Protein 1ZLD (pdb70)

Secondary structure (DSSP, 8-state):
--TT-EE-HHHHTSPTT-EEEEE-SSSEEEEEEEEETTEEEEEEEE-SS-EEEEEEEEEE-SSS-EEEEEEEEEEE-SEEEEEEEE--TT-S---EEEEE--

Foldseek 3Di:
DVPFKDFPCQALQDAQQGKDWDDSDPFKIWIWGRNHQFKIKIKIAGQDAKWKKWKWFWDQDPPPGIDIHTQDMGIDGHGIDMDMDGHGNPDPTGRMIMGIPD

Organism: NCBI:txid45151

Nearest PDB structures (foldseek):
  1zld-assembly1_A  TM=1.010E+00  e=5.551E-21  Pyrenophora tritici-repentis
  1zle-assembly2_B  TM=9.937E-01  e=7.073E-19  Pyrenophora tritici-repentis
  1zle-assembly3_C  TM=9.759E-01  e=5.120E-19  Pyrenophora tritici-repentis
  2zex-assembly1_A  TM=2.927E-01  e=5.479E-02  Caldanaerobius polysaccharolyticus
  2zew-assembly1_B  TM=2.548E-01  e=1.104E-01  Caldanaerobius polysaccharolyticus

Structure (mmCIF, N/CA/C/O backbone):
data_1ZLD
#
_entry.id   1ZLD
#
_cell.length_a   78.2
_cell.length_b   78.2
_cell.length_c   78.2
_cell.angle_alpha   90
_cell.angle_beta   90
_cell.angle_gamma   90
#
_symmetry.space_group_name_H-M   'P 21 3'
#
loop_
_entity.id
_entity.type
_entity.pdbx_description
1 polymer 'Ptr necrosis toxin'
2 non-polymer 'SULFATE ION'
3 water water
#
loop_
_atom_site.group_PDB
_atom_site.id
_atom_site.type_symbol
_atom_site.label_atom_id
_atom_site.label_alt_id
_atom_site.label_comp_id
_atom_site.label_asym_id
_atom_site.label_entity_id
_atom_site.label_seq_id
_atom_site.pdbx_PDB_ins_code
_atom_site.Cartn_x
_atom_site.Cartn_y
_atom_site.Cartn_z
_atom_site.occupancy
_atom_site.B_iso_or_equiv
_atom_site.auth_seq_id
_atom_site.auth_comp_id
_atom_site.auth_asym_id
_atom_site.auth_atom_id
_atom_site.pdbx_PDB_model_num
ATOM 9 N N . GLY A 1 2 ? 4.204 -2.683 26.627 1.00 68.16 62 GLY A N 1
ATOM 10 C CA . GLY A 1 2 ? 2.960 -2.107 27.133 1.00 69.52 62 GLY A CA 1
ATOM 11 C C . GLY A 1 2 ? 3.126 -0.655 27.539 1.00 79.13 62 GLY A C 1
ATOM 12 O O . GLY A 1 2 ? 2.260 0.180 27.273 1.00 82.95 62 GLY A O 1
ATOM 13 N N . ASN A 1 18 ? 30.296 -1.013 23.109 1.00 82.46 78 ASN A N 1
ATOM 14 C CA . ASN A 1 18 ? 30.219 -2.419 22.713 1.00 94.11 78 ASN A CA 1
ATOM 15 C C . ASN A 1 18 ? 29.698 -2.595 21.287 1.00 85.00 78 ASN A C 1
ATOM 16 O O . ASN A 1 18 ? 28.880 -1.797 20.808 1.00 51.78 78 ASN A O 1
ATOM 21 N N . ILE A 1 19 ? 30.177 -3.640 20.614 1.00 83.76 79 ILE A N 1
ATOM 22 C CA . ILE A 1 19 ? 29.779 -3.900 19.234 1.00 81.03 79 ILE A CA 1
ATOM 23 C C . ILE A 1 19 ? 28.283 -4.210 19.153 1.00 73.92 79 ILE A C 1
ATOM 24 O O . ILE A 1 19 ? 27.762 -5.042 19.900 1.00 73.26 79 ILE A O 1
ATOM 29 N N . GLY A 1 20 ? 27.600 -3.502 18.263 1.00 40.07 80 GLY A N 1
ATOM 30 C CA . GLY A 1 20 ? 26.177 -3.673 18.084 1.00 28.54 80 GLY A CA 1
ATOM 31 C C . GLY A 1 20 ? 25.316 -2.672 18.835 1.00 22.34 80 GLY A C 1
ATOM 32 O O . GLY A 1 20 ? 24.164 -2.493 18.475 1.00 25.15 80 GLY A O 1
ATOM 33 N N . GLN A 1 21 ? 25.852 -1.999 19.862 1.00 20.62 81 GLN A N 1
ATOM 34 C CA . GLN A 1 21 ? 24.984 -1.087 20.637 1.00 15.46 81 GLN A CA 1
ATOM 35 C C . GLN A 1 21 ? 24.936 0.272 19.993 1.00 20.75 81 GLN A C 1
ATOM 36 O O . GLN A 1 21 ? 25.959 0.755 19.481 1.00 22.37 81 GLN A O 1
ATOM 42 N N . VAL A 1 22 ? 23.757 0.895 20.020 1.00 15.13 82 VAL A N 1
ATOM 43 C CA . VAL A 1 22 ? 23.599 2.273 19.547 1.00 13.63 82 VAL A CA 1
ATOM 44 C C . VAL A 1 22 ? 22.987 3.176 20.616 1.00 14.70 82 VAL A C 1
ATOM 45 O O . VAL A 1 22 ? 22.170 2.728 21.407 1.00 15.68 82 VAL A O 1
ATOM 49 N N . ASP A 1 23 ? 23.386 4.439 20.617 1.00 14.23 83 ASP A N 1
ATOM 50 C CA . ASP A 1 23 ? 22.918 5.426 21.588 1.00 12.98 83 ASP A CA 1
ATOM 51 C C . ASP A 1 23 ? 21.530 5.876 21.174 1.00 15.40 83 ASP A C 1
ATOM 52 O O . ASP A 1 23 ? 21.346 6.403 20.073 1.00 14.51 83 ASP A O 1
ATOM 57 N N . ILE A 1 24 ? 20.551 5.693 22.049 1.00 11.77 84 ILE A N 1
ATOM 58 C CA . ILE A 1 24 ? 19.166 6.100 21.736 1.00 10.55 84 ILE A CA 1
ATOM 59 C C . ILE A 1 24 ? 18.671 7.283 22.576 1.00 10.95 84 ILE A C 1
ATOM 60 O O . ILE A 1 24 ? 17.473 7.556 22.606 1.00 11.43 84 ILE A O 1
ATOM 65 N N . ASP A 1 25 ? 19.612 8.000 23.202 1.00 11.71 85 ASP A N 1
ATOM 66 C CA . ASP A 1 25 ? 19.256 9.152 24.041 1.00 14.48 85 ASP A CA 1
ATOM 67 C C . ASP A 1 25 ? 18.521 10.233 23.241 1.00 14.21 85 ASP A C 1
ATOM 68 O O . ASP A 1 25 ? 17.715 10.953 23.822 1.00 14.87 85 ASP A O 1
ATOM 73 N N . SER A 1 26 ? 18.764 10.343 21.925 1.00 11.72 86 SER A N 1
ATOM 74 C CA . SER A 1 26 ? 18.074 11.413 21.192 1.00 12.44 86 SER A CA 1
ATOM 75 C C . SER A 1 26 ? 16.552 11.305 21.296 1.00 11.96 86 SER A C 1
ATOM 76 O O . SER A 1 26 ? 15.870 12.342 21.222 1.00 17.02 86 SER A O 1
ATOM 81 N N . VAL A 1 27 ? 16.049 10.080 21.393 1.00 11.05 87 VAL A N 1
ATOM 82 C CA . VAL A 1 27 ? 14.596 9.860 21.517 1.00 11.21 87 VAL A CA 1
ATOM 83 C C . VAL A 1 27 ? 14.196 9.677 22.973 1.00 12.14 87 VAL A C 1
ATOM 84 O O . VAL A 1 27 ? 13.245 10.300 23.427 1.00 13.71 87 VAL A O 1
ATOM 88 N N . ILE A 1 28 ? 14.921 8.831 23.713 1.00 12.61 88 ILE A N 1
ATOM 89 C CA . ILE A 1 28 ? 14.519 8.606 25.100 1.00 14.05 88 ILE A CA 1
ATOM 90 C C . ILE A 1 28 ? 14.534 9.879 25.928 1.00 15.57 88 ILE A C 1
ATOM 91 O O . ILE A 1 28 ? 13.595 10.116 26.729 1.00 16.65 88 ILE A O 1
ATOM 96 N N . LEU A 1 29 ? 15.564 10.720 25.748 1.00 12.75 89 LEU A N 1
ATOM 97 C CA . LEU A 1 29 ? 15.677 11.961 26.502 1.00 13.51 89 LEU A CA 1
ATOM 98 C C . LEU A 1 29 ? 15.114 13.202 25.774 1.00 13.27 89 LEU A C 1
ATOM 99 O O . LEU A 1 29 ? 15.194 14.324 26.267 1.00 19.43 89 LEU A O 1
ATOM 104 N N . GLY A 1 30 ? 14.538 12.960 24.599 1.00 14.98 90 GLY A N 1
ATOM 105 C CA . GLY A 1 30 ? 13.938 14.041 23.818 1.00 14.08 90 GLY A CA 1
ATOM 106 C C . GLY A 1 30 ? 12.553 14.381 24.318 1.00 16.79 90 GLY A C 1
ATOM 107 O O . GLY A 1 30 ? 11.940 13.601 25.070 1.00 17.09 90 GLY A O 1
ATOM 108 N N . ARG A 1 31 ? 12.054 15.549 23.912 1.00 15.58 91 ARG A N 1
ATOM 109 C CA . ARG A 1 31 ? 10.675 15.890 24.188 1.00 16.63 91 ARG A CA 1
ATOM 110 C C . ARG A 1 31 ? 9.749 14.967 23.404 1.00 16.23 91 ARG A C 1
ATOM 111 O O . ARG A 1 31 ? 10.184 14.351 22.428 1.00 14.66 91 ARG A O 1
ATOM 119 N N . PRO A 1 32 ? 8.482 14.851 23.806 1.00 14.72 92 PRO A N 1
ATOM 120 C CA . PRO A 1 32 ? 7.513 14.177 22.941 1.00 14.65 92 PRO A CA 1
ATOM 121 C C . PRO A 1 32 ? 7.616 14.755 21.518 1.00 12.60 92 PRO A C 1
ATOM 122 O O . PRO A 1 32 ? 7.814 15.966 21.340 1.00 13.98 92 PRO A O 1
ATOM 126 N N . GLY A 1 33 ? 7.469 13.860 20.551 1.00 13.59 93 GLY A N 1
ATOM 127 C CA . GLY A 1 33 ? 7.626 14.218 19.163 1.00 13.76 93 GLY A CA 1
ATOM 128 C C . GLY A 1 33 ? 8.924 13.675 18.635 1.00 13.52 93 GLY A C 1
ATOM 129 O O . GLY A 1 33 ? 9.034 13.406 17.439 1.00 12.23 93 GLY A O 1
ATOM 130 N N . ALA A 1 34 ? 9.908 13.473 19.514 1.00 10.63 94 ALA A N 1
ATOM 131 C CA . ALA A 1 34 ? 11.242 13.069 19.049 1.00 12.19 94 ALA A CA 1
ATOM 132 C C . ALA A 1 34 ? 11.174 11.748 18.275 1.00 12.43 94 ALA A C 1
ATOM 133 O O . ALA A 1 34 ? 10.446 10.832 18.640 1.00 11.02 94 ALA A O 1
ATOM 135 N N . ILE A 1 35 ? 11.930 11.653 17.179 1.00 11.79 95 ILE 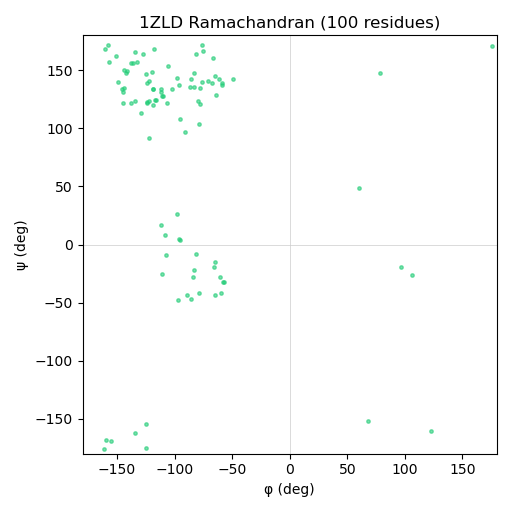A N 1
ATOM 136 C CA . ILE A 1 35 ? 11.887 10.437 16.343 1.00 10.85 95 ILE A CA 1
ATOM 137 C C . ILE A 1 35 ? 13.290 10.148 15.834 1.00 11.44 95 ILE A C 1
ATOM 138 O O . ILE A 1 35 ? 14.095 11.074 15.620 1.00 12.45 95 ILE A O 1
ATOM 147 N N . GLY A 1 36 ? 13.577 8.859 15.677 1.00 10.08 96 GLY A N 1
ATOM 148 C CA . GLY A 1 36 ? 14.845 8.432 15.077 1.00 12.32 96 GLY A CA 1
ATOM 149 C C . GLY A 1 36 ? 14.628 7.104 14.377 1.00 11.61 96 GLY A C 1
ATOM 150 O O . GLY A 1 36 ? 13.648 6.398 14.627 1.00 11.72 96 GLY A O 1
ATOM 151 N N . SER A 1 37 ? 15.548 6.743 13.489 1.00 10.88 97 SER A N 1
ATOM 152 C CA . SER A 1 37 ? 15.471 5.423 12.860 1.00 9.89 97 SER A CA 1
ATOM 153 C C . SER A 1 37 ? 16.879 4.869 12.604 1.00 11.70 97 SER A C 1
ATOM 154 O O . SER A 1 37 ? 17.751 5.589 12.112 1.00 11.63 97 SER A O 1
ATOM 157 N N . TRP A 1 38 ? 17.068 3.591 12.959 1.00 11.81 98 TRP A N 1
ATOM 158 C CA . TRP A 1 38 ? 18.374 2.933 12.881 1.00 11.51 98 TRP A CA 1
ATOM 159 C C . TRP A 1 38 ? 18.241 1.675 12.015 1.00 13.07 98 TRP A C 1
ATOM 160 O O . TRP A 1 38 ? 17.257 0.944 12.150 1.00 14.33 98 TRP A O 1
ATOM 171 N N . GLU A 1 39 ? 19.235 1.421 11.166 1.00 13.97 99 GLU A N 1
ATOM 172 C CA . GLU A 1 39 ? 19.347 0.079 10.556 1.00 12.74 99 GLU A CA 1
ATOM 173 C C . GLU A 1 39 ? 20.326 -0.707 11.420 1.00 17.35 99 GLU A C 1
ATOM 174 O O . GLU A 1 39 ? 21.546 -0.449 11.386 1.00 20.04 99 GLU A O 1
ATOM 180 N N . LEU A 1 40 ? 19.819 -1.672 12.184 1.00 15.79 100 LEU A N 1
ATOM 181 C CA . LEU A 1 40 ? 20.701 -2.400 13.103 1.00 15.84 100 LEU A CA 1
ATOM 182 C C . LEU A 1 40 ? 21.432 -3.546 12.428 1.00 17.00 100 LEU A C 1
ATOM 183 O O . LEU A 1 40 ? 22.530 -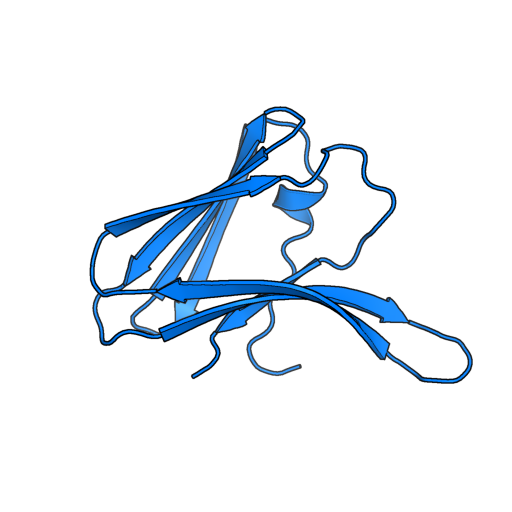3.928 12.860 1.00 21.17 100 LEU A O 1
ATOM 188 N N . ASN A 1 41 ? 20.836 -4.117 11.385 1.00 18.11 101 ASN A N 1
ATOM 189 C CA . ASN A 1 41 ? 21.589 -5.011 10.480 1.00 20.05 101 ASN A CA 1
ATOM 190 C C . ASN A 1 41 ? 20.894 -5.006 9.122 1.00 21.77 101 ASN A C 1
ATOM 191 O O . ASN A 1 41 ? 20.015 -4.157 8.886 1.00 22.11 101 ASN A O 1
ATOM 196 N N . ASN A 1 42 ? 21.275 -5.917 8.229 1.00 22.67 102 ASN A N 1
ATOM 197 C CA . ASN A 1 42 ? 20.699 -5.917 6.881 1.00 26.29 102 ASN A CA 1
ATOM 198 C C . ASN A 1 42 ? 19.193 -6.229 6.835 1.00 32.83 102 ASN A C 1
ATOM 199 O O . ASN A 1 42 ? 18.534 -5.976 5.829 1.00 28.61 102 ASN A O 1
ATOM 204 N N . PHE A 1 43 ? 18.656 -6.760 7.932 1.00 21.65 103 PHE A N 1
ATOM 205 C CA . PHE A 1 43 ? 17.286 -7.260 7.951 1.00 21.88 103 PHE A CA 1
ATOM 206 C C . PHE A 1 43 ? 16.361 -6.392 8.804 1.00 19.03 103 PHE A C 1
ATOM 207 O O . PHE A 1 43 ? 15.157 -6.383 8.577 1.00 19.78 103 PHE A O 1
ATOM 215 N N . ILE A 1 44 ? 16.914 -5.679 9.791 1.00 15.81 104 ILE A N 1
ATOM 216 C CA . ILE A 1 44 ? 16.099 -5.063 10.833 1.00 14.57 104 ILE A CA 1
ATOM 217 C C . ILE A 1 44 ? 16.336 -3.564 10.917 1.00 16.83 104 ILE A C 1
ATOM 218 O O . ILE A 1 44 ? 17.466 -3.107 11.075 1.00 16.47 104 ILE A O 1
ATOM 223 N N . THR A 1 45 ? 15.245 -2.820 10.766 1.00 14.11 105 THR A N 1
ATOM 224 C CA . THR A 1 45 ? 15.221 -1.390 10.978 1.00 10.46 105 THR A CA 1
ATOM 225 C C . THR A 1 45 ? 14.372 -1.116 12.217 1.00 14.04 105 THR A C 1
ATOM 226 O O . THR A 1 45 ? 13.259 -1.663 12.332 1.00 15.15 105 THR A O 1
ATOM 230 N N . ILE A 1 46 ? 14.883 -0.296 13.143 1.00 11.07 106 ILE A N 1
ATOM 231 C CA . ILE A 1 46 ? 14.131 0.085 14.345 1.00 12.51 106 ILE A CA 1
ATOM 232 C C . ILE A 1 46 ? 13.923 1.591 14.352 1.00 13.62 106 ILE A C 1
ATOM 233 O O . ILE A 1 46 ? 14.881 2.356 14.326 1.00 12.78 106 ILE A O 1
ATOM 238 N N . GLY A 1 47 ? 12.661 2.005 14.362 1.00 11.38 107 GLY A N 1
ATOM 239 C CA . GLY A 1 47 ? 12.341 3.415 14.583 1.00 11.94 107 GLY A CA 1
ATOM 240 C C . GLY A 1 47 ? 11.972 3.587 16.052 1.00 14.64 107 GLY A C 1
ATOM 241 O O . GLY A 1 47 ? 11.339 2.706 16.661 1.00 15.26 107 GLY A O 1
ATOM 242 N N . LEU A 1 48 ? 12.372 4.710 16.636 1.00 11.19 108 LEU A N 1
ATOM 243 C CA . LEU A 1 48 ? 11.898 5.036 17.989 1.00 10.12 108 LEU A CA 1
ATOM 244 C C . LEU A 1 48 ? 11.203 6.382 17.903 1.00 11.81 108 LEU A C 1
ATOM 245 O O . LEU A 1 48 ? 11.681 7.286 17.217 1.00 11.60 108 LEU A O 1
ATOM 250 N N . ASN A 1 49 ? 10.098 6.530 18.623 1.00 9.70 109 ASN A N 1
ATOM 251 C CA . ASN A 1 49 ? 9.374 7.799 18.579 1.00 10.92 109 ASN A CA 1
ATOM 252 C C . ASN A 1 49 ? 8.802 8.037 19.961 1.00 11.08 109 ASN A C 1
ATOM 253 O O . ASN A 1 49 ? 8.036 7.219 20.452 1.00 11.61 109 ASN A O 1
ATOM 258 N N . ARG A 1 50 ? 9.164 9.152 20.587 1.00 11.10 110 ARG A N 1
ATOM 259 C CA . ARG A 1 50 ? 8.543 9.462 21.878 1.00 11.31 110 ARG A CA 1
ATOM 260 C C . ARG A 1 50 ? 7.163 10.034 21.558 1.00 13.45 110 ARG A C 1
ATOM 261 O O . ARG A 1 50 ? 7.028 11.176 21.153 1.00 13.94 110 ARG A O 1
ATOM 269 N N . VAL A 1 51 ? 6.121 9.221 21.749 1.00 14.98 111 VAL A N 1
ATOM 270 C CA . VAL A 1 51 ? 4.771 9.630 21.307 1.00 14.07 111 VAL A CA 1
ATOM 271 C C . VAL A 1 51 ? 4.051 10.518 22.305 1.00 18.20 111 VAL A C 1
ATOM 272 O O . VAL A 1 51 ? 3.115 11.245 21.941 1.00 19.57 111 VAL A O 1
ATOM 276 N N . ASN A 1 52 ? 4.488 10.444 23.574 1.00 16.91 112 ASN A N 1
ATOM 277 C CA . ASN A 1 52 ? 3.974 11.337 24.619 1.00 20.10 112 ASN A CA 1
ATOM 278 C C . ASN A 1 52 ? 4.970 11.321 25.786 1.00 16.99 112 ASN A C 1
ATOM 279 O O . ASN A 1 52 ? 6.046 10.701 25.681 1.00 19.62 112 ASN A O 1
ATOM 284 N N . ALA A 1 53 ? 4.631 12.015 26.873 1.00 22.09 113 ALA A N 1
ATOM 285 C CA . ALA A 1 53 ? 5.588 12.217 27.966 1.00 22.98 113 ALA A CA 1
ATOM 286 C C . ALA A 1 53 ? 5.957 10.918 28.665 1.00 29.64 113 ALA A C 1
ATOM 287 O O . ALA A 1 53 ? 6.999 10.836 29.314 1.00 24.46 113 ALA A O 1
ATOM 289 N N . ASP A 1 54 ? 5.122 9.892 28.504 1.00 22.78 114 ASP A N 1
ATOM 290 C CA . ASP A 1 54 ? 5.305 8.666 29.284 1.00 23.97 114 ASP A CA 1
ATOM 291 C C . ASP A 1 54 ? 5.828 7.509 28.469 1.00 24.30 114 ASP A C 1
ATOM 292 O O . ASP A 1 54 ? 6.194 6.481 29.031 1.00 22.25 114 ASP A O 1
ATOM 297 N N . THR A 1 55 ? 5.875 7.666 27.144 1.00 19.06 115 THR A N 1
ATOM 298 C CA . THR A 1 55 ? 5.875 6.503 26.279 1.00 15.43 115 THR A CA 1
ATOM 299 C C . THR A 1 55 ? 6.746 6.676 25.055 1.00 15.44 115 THR A C 1
ATOM 300 O O . THR A 1 55 ? 6.689 7.722 24.408 1.00 18.29 115 THR A O 1
ATOM 304 N N . VAL A 1 56 ? 7.546 5.650 24.755 1.00 13.18 116 VAL A N 1
ATOM 305 C CA . VAL A 1 56 ? 8.299 5.613 23.504 1.00 11.57 116 VAL A CA 1
ATOM 306 C C . VAL A 1 56 ? 7.814 4.421 22.704 1.00 14.13 116 VAL A C 1
ATOM 307 O O . VAL A 1 56 ? 7.812 3.294 23.200 1.00 16.52 116 VAL A O 1
ATOM 311 N N . ARG A 1 57 ? 7.373 4.661 21.472 1.00 10.71 117 ARG A N 1
ATOM 312 C CA . ARG A 1 57 ? 6.993 3.581 20.565 1.00 12.50 117 ARG A CA 1
ATOM 313 C C . ARG A 1 57 ? 8.216 3.074 19.802 1.00 14.49 117 ARG A C 1
ATOM 314 O O . ARG A 1 57 ? 9.014 3.850 19.270 1.00 13.02 117 ARG A O 1
ATOM 329 N N . VAL A 1 58 ? 8.316 1.747 19.725 1.00 12.75 118 VAL A N 1
ATOM 330 C CA . VAL A 1 58 ? 9.365 1.076 18.982 1.00 11.94 118 VAL A CA 1
ATOM 331 C C . VAL A 1 58 ? 8.684 0.528 17.738 1.00 14.03 118 VAL A C 1
ATOM 332 O O . VAL A 1 58 ? 7.767 -0.292 17.851 1.00 14.66 118 VAL A O 1
ATOM 336 N N . ASN A 1 59 ? 9.163 0.929 16.557 1.00 10.85 119 ASN A N 1
ATOM 337 C CA . ASN A 1 59 ? 8.564 0.505 15.285 1.00 12.00 119 ASN A CA 1
ATOM 338 C C . ASN A 1 59 ? 9.577 -0.411 14.625 1.00 14.65 119 ASN A C 1
ATOM 339 O O . ASN A 1 59 ? 10.741 -0.050 14.515 1.00 15.47 119 ASN A O 1
ATOM 344 N N . ILE A 1 60 ? 9.137 -1.610 14.229 1.00 12.95 120 ILE A N 1
ATOM 345 C CA . ILE A 1 60 ? 10.072 -2.646 13.752 1.00 14.16 120 ILE A CA 1
ATOM 346 C C . ILE A 1 60 ? 9.756 -3.006 12.316 1.00 13.70 120 ILE A C 1
ATOM 347 O O . ILE A 1 60 ? 8.589 -3.199 11.964 1.00 16.36 120 ILE A O 1
ATOM 352 N N . ARG A 1 61 ? 10.790 -3.091 11.473 1.00 12.13 121 ARG A N 1
ATOM 353 C CA . ARG A 1 61 ? 10.651 -3.784 10.196 1.00 14.42 121 ARG A CA 1
ATOM 354 C C . ARG A 1 61 ? 11.723 -4.839 10.167 1.00 17.62 121 ARG A C 1
ATOM 355 O O . ARG A 1 61 ? 12.901 -4.518 10.286 1.00 18.29 121 ARG A O 1
ATOM 363 N N . ASN A 1 62 ? 11.314 -6.096 10.023 1.00 16.27 122 ASN A N 1
ATOM 364 C CA . ASN A 1 62 ? 12.244 -7.207 10.003 1.00 16.27 122 ASN A CA 1
ATOM 365 C C . ASN A 1 62 ? 11.958 -8.054 8.794 1.00 18.46 122 ASN A C 1
ATOM 366 O O . ASN A 1 62 ? 10.890 -8.671 8.692 1.00 20.09 122 ASN A O 1
ATOM 371 N N . THR A 1 63 ? 12.901 -8.083 7.846 1.00 19.77 123 THR A N 1
ATOM 372 C CA . THR A 1 63 ? 12.665 -8.853 6.616 1.00 18.90 123 THR A CA 1
ATOM 373 C C . THR A 1 63 ? 13.276 -10.241 6.683 1.00 22.05 123 THR A C 1
ATOM 374 O O . THR A 1 63 ? 13.249 -10.986 5.700 1.00 30.25 123 THR A O 1
ATOM 378 N N . GLY A 1 64 ? 13.833 -10.593 7.839 1.00 23.43 124 GLY A N 1
ATOM 379 C CA . GLY A 1 64 ? 14.529 -11.8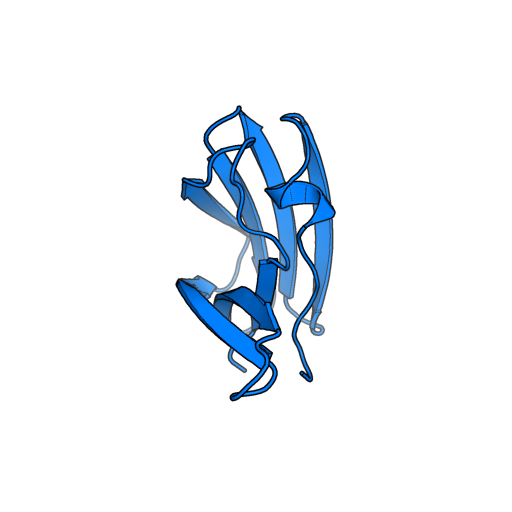74 8.028 1.00 25.36 124 GLY A CA 1
ATOM 380 C C . GLY A 1 64 ? 13.976 -12.688 9.187 1.00 29.90 124 GLY A C 1
ATOM 381 O O . GLY A 1 64 ? 12.821 -12.537 9.553 1.00 25.67 124 GLY A O 1
ATOM 382 N N . ARG A 1 65 ? 14.797 -13.553 9.761 1.00 24.04 125 ARG A N 1
ATOM 383 C CA . ARG A 1 65 ? 14.319 -14.442 10.825 1.00 23.79 125 ARG A CA 1
ATOM 384 C C . ARG A 1 65 ? 14.132 -13.705 12.152 1.00 21.38 125 ARG A C 1
ATOM 385 O O . ARG A 1 65 ? 14.601 -12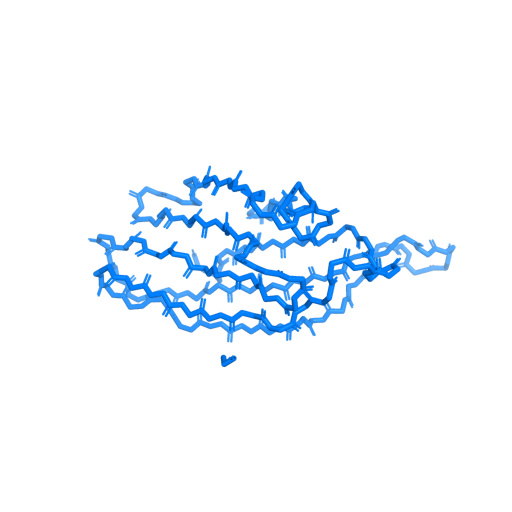.571 12.333 1.00 22.37 125 ARG A O 1
ATOM 393 N N . THR A 1 66 ? 13.436 -14.362 13.082 1.00 23.72 126 THR A N 1
ATOM 394 C CA . THR A 1 66 ? 13.186 -13.743 14.381 1.00 18.07 126 THR A CA 1
ATOM 395 C C . THR A 1 66 ? 14.515 -13.410 15.059 1.00 17.69 126 THR A C 1
ATOM 396 O O . THR A 1 66 ? 15.440 -14.240 15.057 1.00 22.06 126 THR A O 1
ATOM 400 N N . ASN A 1 67 ? 14.574 -12.221 15.666 1.00 19.25 127 ASN A N 1
ATOM 401 C CA . ASN A 1 67 ? 15.732 -11.781 16.428 1.00 18.38 127 ASN A CA 1
ATOM 402 C C . ASN A 1 67 ? 15.191 -11.182 17.732 1.00 16.97 127 ASN A C 1
ATOM 403 O O . ASN A 1 67 ? 14.046 -11.469 18.124 1.00 17.10 127 ASN A O 1
ATOM 408 N N . ARG A 1 68 ? 15.993 -10.388 18.434 1.00 15.38 128 ARG A N 1
ATOM 409 C CA . ARG A 1 68 ? 15.584 -9.853 19.743 1.00 15.08 128 ARG A CA 1
ATOM 410 C C . ARG A 1 68 ? 16.235 -8.493 19.939 1.00 16.24 128 ARG A C 1
ATOM 411 O O . ARG A 1 68 ? 17.403 -8.313 19.575 1.00 15.31 128 ARG A O 1
ATOM 419 N N . LEU A 1 69 ? 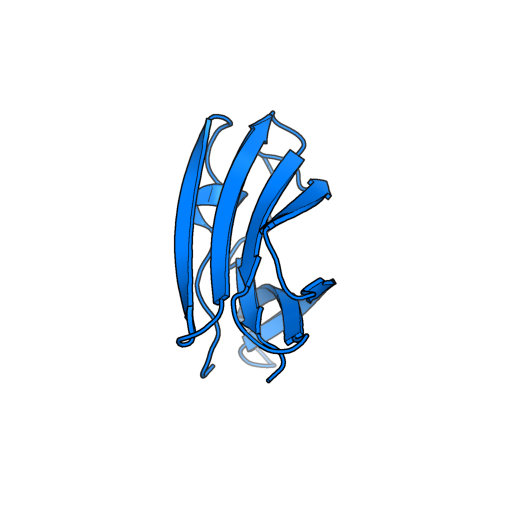15.483 -7.546 20.497 1.00 11.64 129 LEU A N 1
ATOM 420 C CA . LEU A 1 69 ? 16.008 -6.225 20.807 1.00 11.29 129 LEU A CA 1
ATOM 421 C C . LEU A 1 69 ? 16.285 -6.155 22.299 1.00 15.93 129 LEU A C 1
ATOM 422 O O . LEU A 1 69 ? 15.406 -6.530 23.081 1.00 15.10 129 LEU A O 1
ATOM 427 N N . ILE A 1 70 ? 17.455 -5.635 22.688 1.00 11.72 130 ILE A N 1
ATOM 428 C CA . ILE A 1 70 ? 17.801 -5.573 24.135 1.00 10.93 130 ILE A CA 1
ATOM 429 C C . ILE A 1 70 ? 18.069 -4.107 24.447 1.00 13.45 130 ILE A C 1
ATOM 430 O O . ILE A 1 70 ? 18.917 -3.469 23.786 1.00 13.57 130 ILE A O 1
ATOM 435 N N . ILE A 1 71 ? 17.338 -3.563 25.418 1.00 11.59 131 ILE A N 1
ATOM 436 C CA . ILE A 1 71 ? 17.461 -2.134 25.774 1.00 11.45 131 ILE A CA 1
ATOM 437 C C . ILE A 1 71 ? 18.126 -2.029 27.156 1.00 13.21 131 ILE A C 1
ATOM 438 O O . ILE A 1 71 ? 17.692 -2.682 28.132 1.00 14.47 131 ILE A O 1
ATOM 444 N N . THR A 1 72 ? 19.193 -1.218 27.236 1.00 12.31 132 THR A N 1
ATOM 445 C CA . THR A 1 72 ? 19.954 -1.084 28.471 1.00 11.42 132 THR A CA 1
ATOM 446 C C . THR A 1 72 ? 20.225 0.390 28.743 1.00 13.00 132 THR A C 1
ATOM 447 O O . THR A 1 72 ? 20.044 1.251 27.863 1.00 13.98 132 THR A O 1
ATOM 451 N N . GLN A 1 73 ? 20.647 0.664 29.969 1.00 14.09 133 GLN A N 1
ATOM 452 C CA . GLN A 1 73 ? 20.943 2.047 30.347 1.00 17.35 133 GLN A CA 1
ATOM 453 C C . GLN A 1 73 ? 22.263 2.030 31.087 1.00 22.18 133 GLN A C 1
ATOM 454 O O . GLN A 1 73 ? 22.408 1.326 32.094 1.00 19.67 133 GLN A O 1
ATOM 460 N N . TRP A 1 74 ? 23.239 2.803 30.594 1.00 17.30 134 TRP A N 1
ATOM 461 C CA . TRP A 1 74 ? 24.626 2.675 31.064 1.00 21.21 134 TRP A CA 1
ATOM 462 C C . TRP A 1 74 ? 25.089 3.790 31.973 1.00 24.45 134 TRP A C 1
ATOM 463 O O . TRP A 1 74 ? 24.571 4.903 31.950 1.00 26.72 134 TRP A O 1
ATOM 474 N N . ASP A 1 75 ? 26.058 3.458 32.807 1.00 25.17 135 ASP A N 1
ATOM 475 C CA . ASP A 1 75 ? 26.716 4.449 33.634 1.00 32.07 135 ASP A CA 1
ATOM 476 C C . ASP A 1 75 ? 28.199 4.124 33.719 1.00 36.21 135 ASP A C 1
ATOM 477 O O . ASP A 1 75 ? 28.598 2.959 33.650 1.00 34.25 135 ASP A O 1
ATOM 482 N N . ASN A 1 76 ? 29.021 5.159 33.852 1.00 36.73 136 ASN A N 1
ATOM 483 C CA . ASN A 1 76 ? 30.413 4.945 34.211 1.00 46.73 136 ASN A CA 1
ATOM 484 C C . ASN A 1 76 ? 30.564 5.112 35.719 1.00 51.67 136 ASN A C 1
ATOM 485 O O . ASN A 1 76 ? 29.976 6.014 36.315 1.00 70.02 136 ASN A O 1
ATOM 490 N N . THR A 1 77 ? 31.334 4.217 36.327 1.00 45.97 137 THR A N 1
ATOM 491 C CA . THR A 1 77 ? 31.530 4.224 37.764 1.00 46.98 137 THR A CA 1
ATOM 492 C C . THR A 1 77 ? 33.010 4.469 38.020 1.00 70.22 137 THR A C 1
ATOM 493 O O . THR A 1 77 ? 33.827 4.420 37.091 1.00 58.64 137 THR A O 1
ATOM 497 N N . VAL A 1 78 ? 33.353 4.749 39.272 1.00 69.58 138 VAL A N 1
ATOM 498 C CA . VAL A 1 78 ? 34.745 4.955 39.646 1.00 77.91 138 VAL A CA 1
ATOM 499 C C . VAL A 1 78 ? 35.433 3.596 39.775 1.00 70.99 138 VAL A C 1
ATOM 500 O O . VAL A 1 78 ? 36.559 3.412 39.309 1.00 79.72 138 VAL A O 1
ATOM 504 N N . THR A 1 79 ? 34.729 2.644 40.380 1.00 81.25 139 THR A N 1
ATOM 505 C CA . THR A 1 79 ? 35.299 1.347 40.741 1.00 87.49 139 THR A CA 1
ATOM 506 C C . THR A 1 79 ? 35.188 0.292 39.636 1.00 88.61 139 THR A C 1
ATOM 507 O O . THR A 1 79 ? 36.156 -0.430 39.367 1.00 71.42 139 THR A O 1
ATOM 511 N N . ARG A 1 80 ? 34.021 0.212 38.995 1.00 61.64 140 ARG A N 1
ATOM 512 C CA . ARG A 1 80 ? 33.679 -0.968 38.203 1.00 71.25 140 ARG A CA 1
ATOM 513 C C . ARG A 1 80 ? 33.690 -0.759 36.692 1.00 62.72 140 ARG A C 1
ATOM 514 O O . ARG A 1 80 ? 33.283 -1.648 35.951 1.00 56.13 140 ARG A O 1
ATOM 522 N N . GLY A 1 81 ? 34.156 0.400 36.234 1.00 46.41 141 GLY A N 1
ATOM 523 C CA . GLY A 1 81 ? 34.077 0.724 34.811 1.00 44.87 141 GLY A CA 1
ATOM 524 C C . GLY A 1 81 ? 32.638 0.935 34.366 1.00 34.37 141 GLY A C 1
ATOM 525 O O . GLY A 1 81 ? 31.795 1.352 35.161 1.00 45.84 141 GLY A O 1
ATOM 526 N N . ASP A 1 82 ? 32.356 0.665 33.091 1.00 34.86 142 ASP A N 1
ATOM 527 C CA . ASP A 1 82 ? 31.029 0.854 32.562 1.00 29.68 142 ASP A CA 1
ATOM 528 C C . ASP A 1 82 ? 30.132 -0.293 32.989 1.00 30.31 142 ASP A C 1
ATOM 529 O O . ASP A 1 82 ? 30.515 -1.454 32.909 1.00 35.24 142 ASP A O 1
ATOM 534 N N . VAL A 1 83 ? 28.933 0.055 33.437 1.00 29.29 143 VAL A N 1
ATOM 535 C CA . VAL A 1 83 ? 27.993 -0.954 33.924 1.00 24.73 143 VAL A CA 1
ATOM 536 C C . VAL A 1 83 ? 26.644 -0.577 33.392 1.00 27.55 143 VAL A C 1
ATOM 537 O O . VAL A 1 83 ? 26.397 0.579 33.034 1.00 27.42 143 VAL A O 1
ATOM 541 N N . TYR A 1 84 ? 25.762 -1.561 33.281 1.00 20.46 144 TYR A N 1
ATOM 542 C CA . TYR A 1 84 ? 24.473 -1.262 32.714 1.00 19.59 144 TYR A CA 1
ATOM 543 C C . TYR A 1 84 ? 23.350 -1.736 33.625 1.00 16.81 144 TYR A C 1
ATOM 544 O O . TYR A 1 84 ? 23.570 -2.525 34.542 1.00 21.18 144 TYR A O 1
ATOM 553 N N . GLU A 1 85 ? 22.152 -1.206 33.343 1.00 20.11 145 GLU A N 1
ATOM 554 C CA . GLU A 1 85 ? 20.927 -1.762 33.919 1.00 25.24 145 GLU A CA 1
ATOM 555 C C . GLU A 1 85 ? 20.100 -2.222 32.747 1.00 15.02 145 GLU A C 1
ATOM 556 O O . GLU A 1 85 ? 19.951 -1.505 31.752 1.00 16.05 145 GLU A O 1
ATOM 562 N N . LEU A 1 86 ? 19.567 -3.431 32.850 1.00 15.15 146 LEU A N 1
ATOM 563 C CA . LEU A 1 86 ? 18.718 -3.964 31.780 1.00 15.49 146 LEU A CA 1
ATOM 564 C C . LEU A 1 86 ? 17.320 -3.364 31.931 1.00 15.08 146 LEU A C 1
ATOM 565 O O . LEU A 1 86 ? 16.713 -3.510 33.013 1.00 18.48 146 LEU A O 1
ATOM 570 N N . PHE A 1 87 ? 16.849 -2.720 30.870 1.00 14.36 147 PHE A N 1
ATOM 571 C CA . PHE A 1 87 ? 15.481 -2.182 30.860 1.00 16.86 147 PHE A CA 1
ATOM 572 C C . PHE A 1 87 ? 14.489 -3.259 30.419 1.00 16.39 147 PHE A C 1
ATOM 573 O O . PHE A 1 87 ? 13.443 -3.448 31.042 1.00 18.52 147 PHE A O 1
ATOM 581 N N . GLY A 1 88 ? 14.823 -3.959 29.345 1.00 14.72 148 GLY A N 1
ATOM 582 C CA . GLY A 1 88 ? 13.983 -5.054 28.882 1.00 17.08 148 GLY A CA 1
ATOM 583 C C . GLY A 1 88 ? 14.514 -5.616 27.586 1.00 15.04 148 GLY A C 1
ATOM 584 O O . GLY A 1 88 ? 15.472 -5.082 27.003 1.00 13.76 148 GLY A O 1
ATOM 585 N N . ASP A 1 89 ? 13.932 -6.736 27.165 1.00 14.85 149 ASP A N 1
ATOM 586 C CA . ASP A 1 89 ? 14.315 -7.311 25.893 1.00 13.40 149 ASP A CA 1
ATOM 587 C C . ASP A 1 89 ? 13.066 -7.908 25.248 1.00 13.01 149 ASP A C 1
ATOM 588 O O . ASP A 1 89 ? 12.160 -8.360 25.944 1.00 15.06 149 ASP A O 1
ATOM 593 N N . TYR A 1 90 ? 13.057 -7.910 23.913 1.00 11.90 150 TYR A N 1
ATOM 594 C CA . TYR A 1 90 ? 11.810 -8.087 23.156 1.00 15.90 150 TYR A CA 1
ATOM 595 C C . TYR A 1 90 ? 12.024 -8.874 21.885 1.00 15.44 150 TYR A C 1
ATOM 596 O O . TYR A 1 90 ? 12.926 -8.582 21.105 1.00 15.13 150 TYR A O 1
ATOM 605 N N . ALA A 1 91 ? 11.175 -9.875 21.661 1.00 14.55 151 ALA A N 1
ATOM 606 C CA . ALA A 1 91 ? 11.217 -10.605 20.393 1.00 15.88 151 ALA A CA 1
ATOM 607 C C . ALA A 1 91 ? 10.939 -9.701 19.206 1.00 18.01 151 ALA A C 1
ATOM 608 O O . ALA A 1 91 ? 10.101 -8.793 19.284 1.00 16.99 151 ALA A O 1
ATOM 610 N N . LEU A 1 92 ? 11.656 -9.950 18.105 1.00 14.85 152 LEU A N 1
ATOM 611 C CA . LEU A 1 92 ? 11.437 -9.235 16.852 1.00 13.15 152 LEU A CA 1
ATOM 612 C C . LEU A 1 92 ? 11.107 -10.233 15.762 1.00 18.66 152 LEU A C 1
ATOM 613 O O . LEU A 1 92 ? 12.006 -10.774 15.108 1.00 16.73 152 LEU A O 1
ATOM 618 N N . ILE A 1 93 ? 9.819 -10.508 15.560 1.00 16.43 153 ILE A N 1
ATOM 619 C CA . ILE A 1 93 ? 9.437 -11.481 14.534 1.00 16.78 153 ILE A CA 1
ATOM 620 C C . ILE A 1 93 ? 9.558 -10.844 13.157 1.00 15.31 153 ILE A C 1
ATOM 621 O O . ILE A 1 93 ? 9.781 -9.637 13.038 1.00 18.17 153 ILE A O 1
ATOM 626 N N . GLN A 1 94 ? 9.400 -11.679 12.134 1.00 19.09 154 GLN A N 1
ATOM 627 C CA . GLN A 1 94 ? 9.408 -11.165 10.772 1.00 19.65 154 GLN A CA 1
ATOM 628 C C . GLN A 1 94 ? 8.177 -10.305 10.563 1.00 21.95 154 GLN A C 1
ATOM 629 O O . GLN A 1 94 ? 7.081 -10.655 11.007 1.00 26.25 154 GLN A O 1
ATOM 640 N N . GLY A 1 95 ? 8.355 -9.186 9.868 1.00 19.43 155 GLY A N 1
ATOM 641 C CA . GLY A 1 95 ? 7.217 -8.368 9.459 1.00 20.69 155 GLY A CA 1
ATOM 642 C C . GLY A 1 95 ? 7.327 -6.951 9.976 1.00 16.93 155 GLY A C 1
ATOM 643 O O . GLY A 1 95 ? 8.408 -6.474 10.319 1.00 21.72 155 GLY A O 1
ATOM 644 N N . ARG A 1 96 ? 6.187 -6.266 10.010 1.00 19.81 156 ARG A N 1
ATOM 645 C CA . ARG A 1 96 ? 6.145 -4.875 10.453 1.00 17.59 156 ARG A CA 1
ATOM 646 C C . ARG A 1 96 ? 5.293 -4.807 11.720 1.00 15.62 156 ARG A C 1
ATOM 647 O O . ARG A 1 96 ? 4.124 -5.234 11.698 1.00 17.52 156 ARG A O 1
ATOM 655 N N . GLY A 1 97 ? 5.845 -4.274 12.794 1.00 17.77 157 GLY A N 1
ATOM 656 C CA . GLY A 1 97 ? 5.056 -4.162 14.005 1.00 20.13 157 GLY A CA 1
ATOM 657 C C . GLY A 1 97 ? 5.601 -3.131 14.952 1.00 16.72 157 GLY A C 1
ATOM 658 O O . GLY A 1 97 ? 6.475 -2.348 14.593 1.00 16.38 157 GLY A O 1
ATOM 659 N N . SER A 1 98 ? 5.074 -3.142 16.172 1.00 14.31 158 SER A N 1
ATOM 660 C CA . SER A 1 98 ? 5.522 -2.161 17.144 1.00 14.34 158 SER A CA 1
ATOM 661 C C . SER A 1 98 ? 5.192 -2.627 18.538 1.00 17.74 158 SER A C 1
ATOM 662 O O . SER A 1 98 ? 4.475 -3.606 18.719 1.00 15.72 158 SER A O 1
ATOM 665 N N . PHE A 1 99 ? 5.764 -1.924 19.507 1.00 14.52 159 PHE A N 1
ATOM 666 C CA . PHE A 1 99 ? 5.326 -2.027 20.898 1.00 16.21 159 PHE A CA 1
ATOM 667 C C . PHE A 1 99 ? 5.771 -0.748 21.580 1.00 16.59 159 PHE A C 1
ATOM 668 O O . PHE A 1 99 ? 6.494 0.049 20.990 1.00 15.95 159 PHE A O 1
ATOM 676 N N . CYS A 1 100 ? 5.313 -0.556 22.817 1.00 18.40 160 CYS A N 1
ATOM 677 C CA . CYS A 1 100 ? 5.643 0.674 23.543 1.00 19.17 160 CYS A CA 1
ATOM 678 C C . CYS A 1 100 ? 6.412 0.411 24.824 1.00 28.43 160 CYS A C 1
ATOM 679 O O . CYS A 1 100 ? 6.264 -0.635 25.466 1.00 26.32 160 CYS A O 1
ATOM 682 N N . LEU A 1 101 ? 7.263 1.365 25.156 1.00 18.38 161 LEU A N 1
ATOM 683 C CA . LEU A 1 101 ? 8.089 1.338 26.391 1.00 21.16 161 LEU A CA 1
ATOM 684 C C . LEU A 1 101 ? 7.572 2.460 27.292 1.00 21.66 161 LEU A C 1
ATOM 685 O O . LEU A 1 101 ? 7.385 3.564 26.825 1.00 19.41 161 LEU A O 1
ATOM 690 N N . ASN A 1 102 ? 7.366 2.191 28.576 1.00 17.36 162 ASN A N 1
ATOM 691 C CA . ASN A 1 102 ? 7.009 3.227 29.526 1.00 20.94 162 ASN A CA 1
ATOM 692 C C . ASN A 1 102 ? 8.285 3.807 30.143 1.00 24.74 162 ASN A C 1
ATOM 693 O O . ASN A 1 102 ? 8.868 3.234 31.068 1.00 23.21 162 ASN A O 1
ATOM 698 N N . ILE A 1 103 ? 8.744 4.924 29.592 1.00 21.63 163 ILE A N 1
ATOM 699 C CA . ILE A 1 103 ? 9.938 5.607 30.097 1.00 18.30 163 ILE A CA 1
ATOM 700 C C . ILE A 1 103 ? 9.618 7.082 30.088 1.00 18.68 163 ILE A C 1
ATOM 701 O O . ILE A 1 103 ? 9.311 7.625 29.023 1.00 23.65 163 ILE A O 1
ATOM 706 N N . ARG A 1 104 ? 9.695 7.724 31.256 1.00 23.43 164 ARG A N 1
ATOM 707 C CA . ARG A 1 104 ? 9.299 9.138 31.377 1.00 32.62 164 ARG A CA 1
ATOM 708 C C . ARG A 1 104 ? 10.260 10.095 30.703 1.00 44.54 164 ARG A C 1
ATOM 709 O O . ARG A 1 104 ? 11.481 9.912 30.762 1.00 31.60 164 ARG A O 1
ATOM 717 N N . SER A 1 105 ? 9.680 11.117 30.066 1.00 42.45 165 SER A N 1
ATOM 718 C CA . SER A 1 105 ? 10.428 12.125 29.320 1.00 55.73 165 SER A CA 1
ATOM 719 C C . SER A 1 105 ? 11.462 12.829 30.189 1.00 55.63 165 SER A C 1
ATOM 720 O O . SER A 1 105 ? 12.519 13.203 29.699 1.00 40.20 165 SER A O 1
ATOM 723 N N . ASP A 1 106 ? 11.151 12.980 31.478 1.00 52.64 166 ASP A N 1
ATOM 724 C CA . ASP A 1 106 ? 12.024 13.670 32.435 1.00 61.63 166 ASP A CA 1
ATOM 725 C C . ASP A 1 106 ? 12.908 12.743 33.279 1.00 48.06 166 ASP A C 1
ATOM 726 O O . ASP A 1 106 ? 13.278 13.096 34.404 1.00 42.87 166 ASP A O 1
ATOM 731 N N . THR A 1 107 ? 13.232 11.557 32.776 1.00 40.81 167 THR A N 1
ATOM 732 C CA . THR A 1 107 ? 14.056 10.638 33.586 1.00 50.58 167 THR A CA 1
ATOM 733 C C . THR A 1 107 ? 15.452 11.222 33.826 1.00 52.84 167 THR A C 1
ATOM 734 O O . THR A 1 107 ? 15.990 11.919 32.947 1.00 41.08 167 THR A O 1
ATOM 738 N N . GLY A 1 108 ? 16.019 10.956 35.009 1.00 33.62 168 GLY A N 1
ATOM 739 C CA . GLY A 1 108 ? 17.392 11.351 35.305 1.00 35.76 168 GLY A CA 1
ATOM 740 C C . GLY A 1 108 ? 18.446 10.399 34.748 1.00 40.22 168 GLY A C 1
ATOM 741 O O . GLY A 1 108 ? 19.641 10.689 34.799 1.00 35.13 168 GLY A O 1
ATOM 742 N N . ARG A 1 109 ? 18.005 9.263 34.213 1.00 30.80 169 ARG A N 1
ATOM 743 C CA . ARG A 1 109 ? 18.914 8.241 33.684 1.00 30.72 169 ARG A CA 1
ATOM 744 C C . ARG A 1 109 ? 19.333 8.582 32.257 1.00 29.66 169 ARG A C 1
ATOM 745 O O . ARG A 1 109 ? 18.493 8.975 31.442 1.00 25.90 169 ARG A O 1
ATOM 753 N N . GLU A 1 110 ? 20.623 8.446 31.955 1.00 24.40 170 GLU A N 1
ATOM 754 C CA . GLU A 1 110 ? 21.105 8.721 30.591 1.00 24.45 170 GLU A CA 1
ATOM 755 C C . GLU A 1 110 ? 21.862 7.525 30.018 1.00 23.94 170 GLU A C 1
ATOM 756 O O . GLU A 1 110 ? 21.909 6.470 30.641 1.00 25.66 170 GLU A O 1
ATOM 762 N N . ASN A 1 111 ? 22.437 7.693 28.824 1.00 19.58 171 ASN A N 1
ATOM 763 C CA . ASN A 1 111 ? 23.203 6.646 28.145 1.00 16.66 171 ASN A CA 1
ATOM 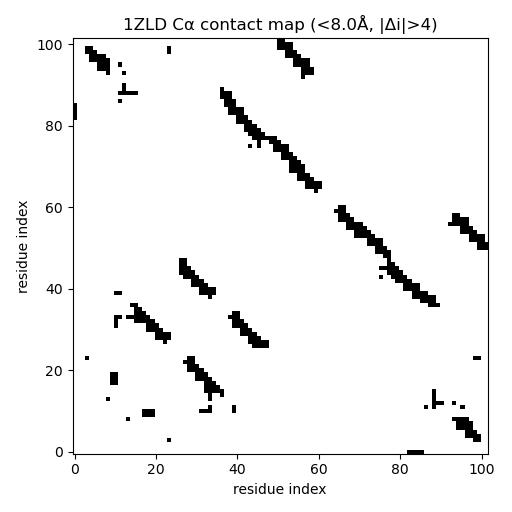764 C C . ASN A 1 111 ? 22.355 5.408 27.866 1.00 15.32 171 ASN A C 1
ATOM 765 O O . ASN A 1 111 ? 22.769 4.258 28.133 1.00 18.64 171 ASN A O 1
ATOM 770 N N . TRP A 1 112 ? 21.165 5.645 27.304 1.00 13.10 172 TRP A N 1
ATOM 771 C CA . TRP A 1 112 ? 20.294 4.567 26.911 1.00 12.18 172 TRP A CA 1
ATOM 772 C C . TRP A 1 112 ? 20.835 3.958 25.622 1.00 17.07 172 TRP A C 1
ATOM 773 O O . TRP A 1 112 ? 21.306 4.682 24.742 1.00 15.31 172 TRP A O 1
ATOM 784 N N . ARG A 1 113 ? 20.780 2.630 25.522 1.00 13.30 173 ARG A N 1
ATOM 785 C CA . ARG A 1 113 ? 21.275 1.925 24.340 1.00 12.51 173 ARG A CA 1
ATOM 786 C C . ARG A 1 113 ? 20.310 0.840 23.893 1.00 15.80 173 ARG A C 1
ATOM 787 O O . 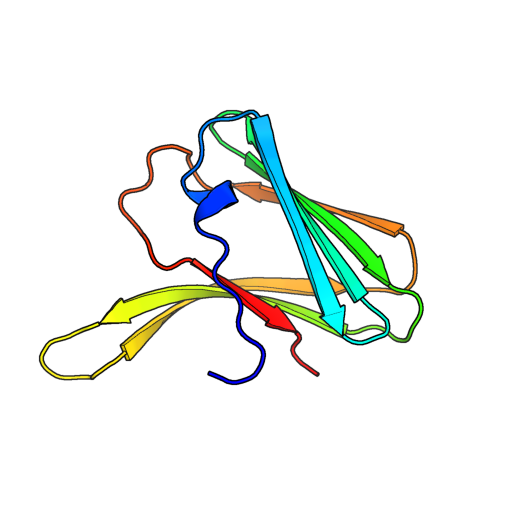ARG A 1 113 ? 19.532 0.318 24.702 1.00 13.96 173 ARG A O 1
ATOM 802 N N . MET A 1 114 ? 20.370 0.474 22.609 1.00 10.74 174 MET A N 1
ATOM 803 C CA . MET A 1 114 ? 19.707 -0.752 22.170 1.00 9.61 174 MET A CA 1
ATOM 804 C C . MET A 1 114 ? 20.645 -1.547 21.310 1.00 13.93 174 MET A C 1
ATOM 805 O O . MET A 1 114 ? 21.618 -1.009 20.768 1.00 14.21 174 MET A O 1
ATOM 810 N N . GLN A 1 115 ? 20.394 -2.842 21.218 1.00 12.41 175 GLN A N 1
ATOM 811 C CA . GLN A 1 115 ? 21.209 -3.722 20.374 1.00 13.31 175 GLN A CA 1
ATOM 812 C C . GLN A 1 115 ? 20.396 -4.957 20.0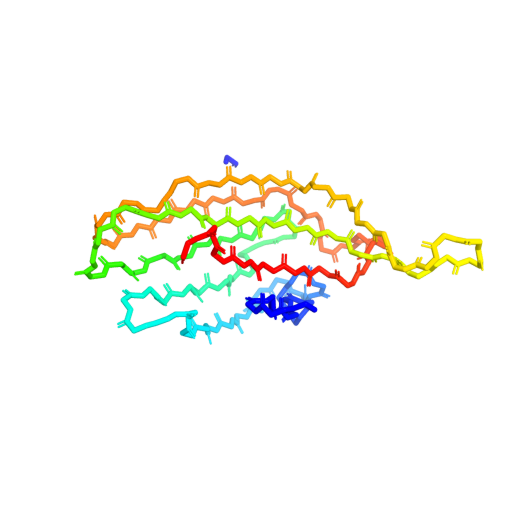14 1.00 15.15 175 GLN A C 1
ATOM 813 O O . GLN A 1 115 ? 19.435 -5.302 20.714 1.00 14.70 175 GLN A O 1
ATOM 819 N N . LEU A 1 116 ? 20.772 -5.616 18.919 1.00 14.59 176 LEU A N 1
ATOM 820 C CA . LEU A 1 116 ? 20.188 -6.928 18.596 1.00 13.51 176 LEU A CA 1
ATOM 821 C C . LEU A 1 116 ? 20.909 -8.013 19.359 1.00 17.98 176 LEU A C 1
ATOM 822 O O . LEU A 1 116 ? 22.122 -7.896 19.596 1.00 21.56 176 LEU A O 1
ATOM 827 N N . GLU A 1 117 ? 20.194 -9.083 19.728 1.00 15.13 177 GLU A N 1
ATOM 828 C CA . GLU A 1 117 ? 20.832 -10.253 20.363 1.00 17.35 177 GLU A CA 1
ATOM 829 C C . GLU A 1 117 ? 21.814 -10.954 19.403 1.00 25.14 177 GLU A C 1
ATOM 830 O O . GLU A 1 117 ? 22.923 -11.354 19.799 1.00 28.22 177 GLU A O 1
ATOM 840 N N . ASN A 1 118 ? 21.392 -11.116 18.151 1.00 24.58 178 ASN A N 1
ATOM 841 C CA . ASN A 1 118 ? 22.092 -11.947 17.166 1.00 32.20 178 ASN A CA 1
ATOM 842 C C . ASN A 1 118 ? 22.444 -11.189 15.906 1.00 40.77 178 ASN A C 1
ATOM 843 O O . ASN A 1 118 ? 21.801 -10.188 15.589 1.00 26.98 178 ASN A O 1
#

B-factor: mean 28.06, std 19.57, range [9.61, 107.49]

InterPro domains:
  IPR021635 Proteinaceous host-selective toxin ToxA [PF11584] (61-177)
  IPR038701 ToxA superfamily [G3DSA:2.60.40.1920] (61-178)

Radius of gyration: 13.54 Å; Cα contacts (8 Å, |Δi|>4): 241; chains: 1; bounding box: 32×30×34 Å

Sequence (102 aa):
GNIGQVDIDSVILGRPGAIGSWELNNFITIGLNRVNADTVRVNIRNTGRTNRLIITQWDNTVTRGDVYELFGDYALIQGRGSFCLNIRSDTGRENWRMQLEN

CATH classification: 2.60.40.1920

Solvent-accessible surface area: 6198 Å² total